Protein AF-A0A940I8P6-F1 (afdb_monomer)

Solvent-accessible surface area (backbone atoms only — not comparable to full-atom values): 5536 Å² total; per-residue (Å²): 133,91,78,89,81,87,79,91,54,77,90,60,51,46,75,43,76,55,63,58,31,34,42,30,21,48,88,87,45,78,79,48,74,45,81,53,93,61,92,77,87,79,90,63,61,93,51,38,50,76,58,102,54,44,80,48,75,68,75,90,73,82,89,75,67,80,79,71,82,73,82,79,82,78,90,69,91,127

Sequence (78 aa):
MLKKRTRDVTNEVVGKLNGNVIELYLENEQIGTVQLSSQVDLQLEPNYFSDHQKIFQQYTSTEGETKRYTDCDEGGWC

Nearest PDB structures (foldseek):
  8xgc-assembly1_M  TM=5.198E-01  e=2.609E+00  Saccharomyces cerevisiae
  2rh0-assembly2_C  TM=3.155E-01  e=5.461E-01  Mus musculus
  6vn1-assembly1_A  TM=4.071E-01  e=2.972E+00  Human alphaherpesvirus 3
  7k1s-assembly1_B  TM=4.251E-01  e=4.394E+00  Human alphaherpesvirus 3

Mean predicted aligned error: 12.01 Å

Structure (mmCIF, N/CA/C/O backbone):
data_AF-A0A940I8P6-F1
#
_entry.id   AF-A0A940I8P6-F1
#
loop_
_atom_site.group_PDB
_atom_site.id
_atom_site.type_symbol
_atom_site.label_atom_id
_atom_site.label_alt_id
_atom_site.label_comp_id
_atom_site.label_asym_id
_atom_site.label_entity_id
_atom_site.label_seq_id
_atom_site.pdbx_PDB_ins_code
_atom_site.Cartn_x
_atom_site.Cartn_y
_atom_site.Cartn_z
_atom_site.occupancy
_atom_site.B_iso_or_equiv
_atom_site.auth_seq_id
_atom_site.auth_comp_id
_atom_site.auth_asym_id
_atom_site.auth_atom_id
_atom_site.pdbx_PDB_model_num
ATOM 1 N N . MET A 1 1 ? -13.640 -0.877 36.321 1.00 55.22 1 MET A N 1
ATOM 2 C CA . MET A 1 1 ? -13.987 0.155 35.317 1.00 55.22 1 MET A CA 1
ATOM 3 C C . MET A 1 1 ? -13.082 -0.006 34.106 1.00 55.22 1 MET A C 1
ATOM 5 O O . MET A 1 1 ? -11.869 -0.007 34.282 1.00 55.22 1 MET A O 1
ATOM 9 N N . LEU A 1 2 ? -13.648 -0.178 32.909 1.00 63.50 2 LEU A N 1
ATOM 10 C CA . LEU A 1 2 ? -12.884 -0.249 31.658 1.00 63.50 2 LEU A CA 1
ATOM 11 C C . LEU A 1 2 ? -12.452 1.168 31.256 1.00 63.50 2 LEU A C 1
ATOM 13 O O . LEU A 1 2 ? -13.294 2.049 31.093 1.00 63.50 2 LEU A O 1
ATOM 17 N N . LYS A 1 3 ? -11.142 1.402 31.135 1.00 76.56 3 LYS A N 1
ATOM 18 C CA . LYS A 1 3 ? -10.586 2.683 30.678 1.00 76.56 3 LYS A CA 1
ATOM 19 C C . LYS A 1 3 ? -10.368 2.616 29.169 1.00 76.56 3 LYS A C 1
ATOM 21 O O . LYS A 1 3 ? -9.596 1.780 28.710 1.00 76.56 3 LYS A O 1
ATOM 26 N N . LYS A 1 4 ? -11.014 3.506 28.413 1.00 83.62 4 LYS A N 1
ATOM 27 C CA . LYS A 1 4 ? -10.713 3.695 26.988 1.00 83.62 4 LYS A CA 1
ATOM 28 C C . LYS A 1 4 ? -9.314 4.300 26.845 1.00 83.62 4 LYS A C 1
ATOM 30 O O . LYS A 1 4 ? -8.964 5.219 27.585 1.00 83.62 4 LYS A O 1
ATOM 35 N N . ARG A 1 5 ? -8.522 3.770 25.916 1.00 88.38 5 ARG A N 1
ATOM 36 C CA . ARG A 1 5 ? -7.208 4.296 25.524 1.00 88.38 5 ARG A CA 1
ATOM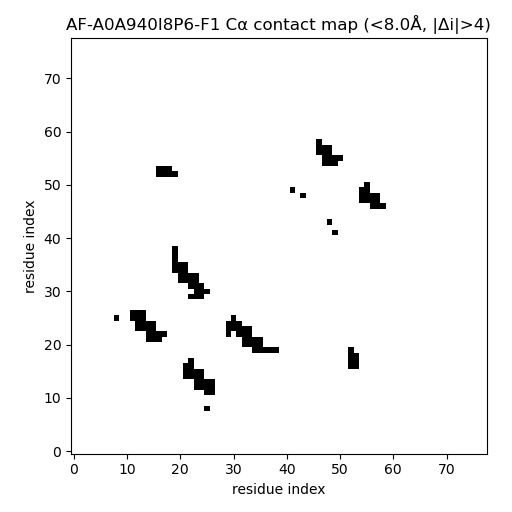 37 C C . ARG A 1 5 ? -7.174 4.428 24.005 1.00 88.38 5 ARG A C 1
ATOM 39 O O . ARG A 1 5 ? -7.779 3.608 23.321 1.00 88.38 5 ARG A O 1
ATOM 46 N N . THR A 1 6 ? -6.460 5.435 23.517 1.00 93.12 6 THR A N 1
ATOM 47 C CA . THR A 1 6 ? -6.214 5.666 22.089 1.00 93.12 6 THR A CA 1
ATOM 48 C C . THR A 1 6 ? -4.731 5.450 21.817 1.00 93.12 6 THR A C 1
ATOM 50 O O . THR A 1 6 ? -3.896 5.879 22.615 1.00 93.12 6 THR A O 1
ATOM 53 N N . ARG A 1 7 ? -4.412 4.780 20.711 1.00 94.12 7 ARG A N 1
ATOM 54 C CA . ARG A 1 7 ? -3.053 4.557 20.213 1.00 94.12 7 ARG A CA 1
ATOM 55 C C . ARG A 1 7 ? -3.008 5.044 18.768 1.00 94.12 7 ARG A C 1
ATOM 57 O O . ARG A 1 7 ? -3.907 4.711 18.005 1.00 94.12 7 ARG A O 1
ATOM 64 N N . ASP A 1 8 ? -1.994 5.827 18.422 1.00 95.25 8 ASP A N 1
ATOM 65 C CA . ASP A 1 8 ? -1.693 6.145 17.026 1.00 95.25 8 ASP A CA 1
ATOM 66 C C . ASP A 1 8 ? -0.953 4.959 16.403 1.00 95.25 8 ASP A C 1
ATOM 68 O O . ASP A 1 8 ? 0.006 4.458 16.990 1.00 95.25 8 ASP A O 1
ATOM 72 N N . VAL A 1 9 ? -1.440 4.495 15.257 1.00 95.62 9 VAL A N 1
ATOM 73 C CA . VAL A 1 9 ? -0.912 3.335 14.526 1.00 95.62 9 VAL A CA 1
ATOM 74 C C . VAL A 1 9 ? -0.580 3.674 13.075 1.00 95.62 9 VAL A C 1
ATOM 76 O O . VAL A 1 9 ? -0.330 2.778 12.281 1.00 95.62 9 VAL A O 1
ATOM 79 N N . THR A 1 10 ? -0.570 4.957 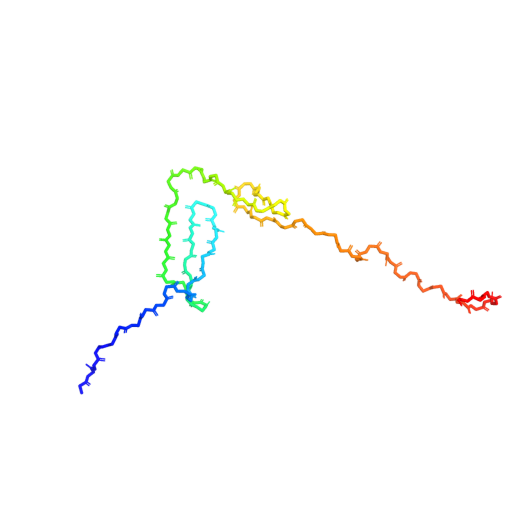12.704 1.00 95.50 10 THR A N 1
ATOM 80 C CA . THR A 1 10 ? -0.476 5.415 11.306 1.00 95.50 10 THR A CA 1
ATOM 81 C C . THR A 1 10 ? 0.720 4.813 10.557 1.00 95.50 10 THR A C 1
ATOM 83 O O . THR A 1 10 ? 0.581 4.402 9.410 1.00 95.50 10 THR A O 1
ATOM 86 N N . ASN A 1 11 ? 1.874 4.689 11.220 1.00 96.81 11 ASN A N 1
ATOM 87 C CA . ASN A 1 11 ? 3.110 4.158 10.626 1.00 96.81 11 ASN A CA 1
ATOM 88 C C . ASN A 1 11 ? 3.176 2.621 10.574 1.00 96.81 11 ASN A C 1
ATOM 90 O O . ASN A 1 11 ? 4.097 2.069 9.980 1.00 96.81 11 ASN A O 1
ATOM 94 N N . GLU A 1 12 ? 2.243 1.931 11.226 1.00 96.56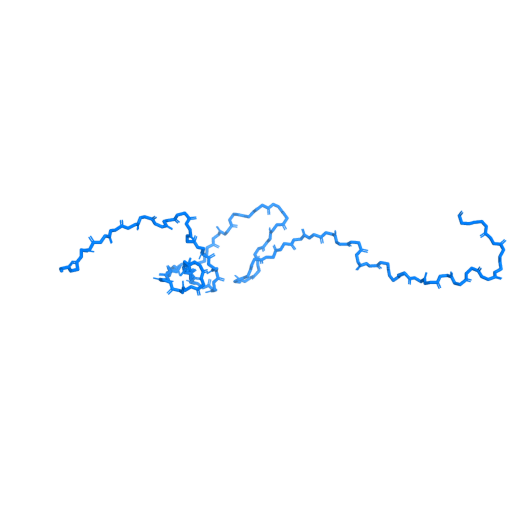 12 GLU A N 1
ATOM 95 C CA . GLU A 1 12 ? 2.142 0.466 11.227 1.00 96.56 12 GLU A CA 1
ATOM 96 C C . GLU A 1 12 ? 1.159 -0.037 10.163 1.00 96.56 12 GLU A C 1
ATOM 98 O O . GLU A 1 12 ? 1.083 -1.239 9.907 1.00 96.56 12 GLU A O 1
ATOM 103 N N . VAL A 1 13 ? 0.395 0.872 9.549 1.00 97.12 13 VAL A N 1
ATOM 104 C CA . VAL A 1 13 ? -0.593 0.524 8.532 1.00 97.12 13 VAL A CA 1
ATOM 105 C C . VAL A 1 13 ? 0.097 0.222 7.205 1.00 97.12 13 VAL A C 1
ATOM 107 O O . VAL A 1 13 ? 0.833 1.044 6.662 1.00 97.12 13 VAL A O 1
ATOM 110 N N . VAL A 1 14 ? -0.206 -0.945 6.643 1.00 97.19 14 VAL A N 1
ATOM 111 C CA . VAL A 1 14 ? 0.222 -1.362 5.306 1.00 97.19 14 VAL A CA 1
ATOM 112 C C . VAL A 1 14 ? -0.945 -1.213 4.336 1.00 97.19 14 VAL A C 1
ATOM 114 O O . VAL A 1 14 ? -2.004 -1.812 4.525 1.00 97.19 14 VAL A O 1
ATOM 117 N N . GLY A 1 15 ? -0.744 -0.431 3.275 1.00 94.44 15 GLY A N 1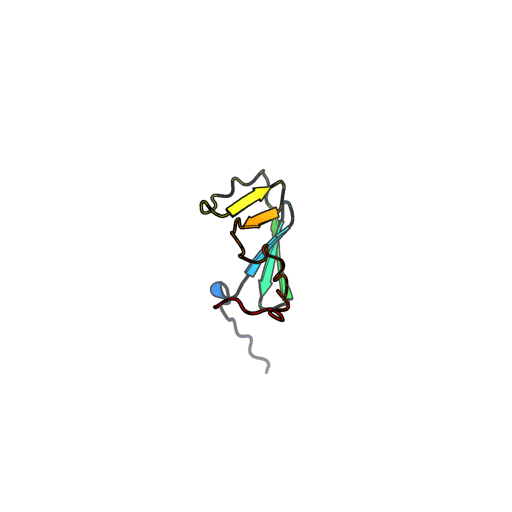
ATOM 118 C CA . GLY A 1 15 ? -1.689 -0.311 2.166 1.00 94.44 15 GLY A CA 1
ATOM 119 C C . GLY A 1 15 ? -1.404 -1.338 1.072 1.00 94.44 15 GLY A C 1
ATOM 120 O O . GLY A 1 15 ? -0.268 -1.448 0.611 1.00 94.44 15 GLY A O 1
ATOM 121 N N . LYS A 1 16 ? -2.427 -2.069 0.624 1.00 93.19 16 LYS A N 1
ATOM 122 C CA . LYS A 1 16 ? -2.346 -2.976 -0.530 1.00 93.19 16 LYS A CA 1
ATOM 123 C C . LYS A 1 16 ? -3.246 -2.469 -1.646 1.00 93.19 16 LYS A C 1
ATOM 125 O O . LYS A 1 16 ? -4.438 -2.264 -1.433 1.00 93.19 16 LYS A O 1
ATOM 130 N N . LEU A 1 17 ? -2.678 -2.273 -2.834 1.00 89.31 17 LEU A N 1
ATOM 131 C CA . LEU A 1 17 ? -3.445 -1.908 -4.020 1.00 89.31 17 LEU A CA 1
ATOM 132 C C . LEU A 1 17 ? -4.198 -3.137 -4.547 1.00 89.31 17 LEU A C 1
ATOM 134 O O . LEU A 1 17 ? -3.580 -4.147 -4.882 1.00 89.31 17 LEU A O 1
ATOM 138 N N . ASN A 1 18 ? -5.522 -3.035 -4.631 1.00 87.25 18 ASN A N 1
ATOM 139 C CA . ASN A 1 18 ? -6.410 -4.037 -5.207 1.00 87.25 18 ASN A CA 1
ATOM 140 C C . ASN A 1 18 ? -7.401 -3.342 -6.147 1.00 87.25 18 ASN A C 1
ATOM 142 O O . ASN A 1 18 ? -8.466 -2.858 -5.754 1.00 87.25 18 ASN A O 1
ATOM 146 N N . GLY A 1 19 ? -7.004 -3.220 -7.409 1.00 84.69 19 GLY A N 1
ATOM 147 C CA . GLY A 1 19 ? -7.780 -2.494 -8.401 1.00 84.69 19 GLY A CA 1
ATOM 148 C C . GLY A 1 19 ? -7.898 -1.009 -8.101 1.00 84.69 19 GLY A C 1
ATOM 149 O O . GLY A 1 19 ? -6.892 -0.315 -7.991 1.00 84.69 19 GLY A O 1
ATOM 150 N N . ASN A 1 20 ? -9.133 -0.524 -7.976 1.00 86.94 20 ASN A N 1
ATOM 151 C CA . ASN A 1 20 ? -9.415 0.874 -7.638 1.00 86.94 20 ASN A CA 1
ATOM 152 C C . ASN A 1 20 ? -9.584 1.080 -6.125 1.00 86.94 20 ASN A C 1
ATOM 154 O O . ASN A 1 20 ? -10.191 2.062 -5.699 1.00 86.94 20 ASN A O 1
ATOM 158 N N . VAL A 1 21 ? -9.105 0.146 -5.305 1.00 90.62 21 VAL A N 1
ATOM 159 C CA . VAL A 1 21 ? -9.183 0.224 -3.847 1.00 90.62 21 VAL A CA 1
ATOM 160 C C . VAL A 1 21 ? -7.796 0.022 -3.255 1.00 90.62 21 VAL A C 1
ATOM 162 O O . VAL A 1 21 ? -7.036 -0.835 -3.701 1.00 90.62 21 VAL A O 1
ATOM 165 N N . ILE A 1 22 ? -7.467 0.808 -2.234 1.00 92.88 22 ILE A N 1
ATOM 166 C CA . ILE A 1 22 ? -6.346 0.525 -1.339 1.00 92.88 22 ILE A CA 1
ATOM 167 C C . ILE A 1 22 ? -6.933 -0.083 -0.073 1.00 92.88 22 ILE A C 1
ATOM 169 O O . ILE A 1 22 ? -7.675 0.573 0.657 1.00 92.88 22 ILE A O 1
ATOM 173 N N . GLU A 1 23 ? -6.617 -1.341 0.185 1.00 96.25 23 GLU A N 1
ATOM 174 C CA . GLU A 1 23 ? -6.967 -2.021 1.426 1.00 96.25 23 GLU A CA 1
ATOM 175 C C . GLU A 1 23 ? -5.936 -1.668 2.502 1.00 96.25 23 GLU A C 1
ATOM 177 O O . GLU A 1 23 ? -4.731 -1.764 2.267 1.00 96.25 23 GLU A O 1
ATOM 182 N N . LEU A 1 24 ? -6.401 -1.248 3.678 1.00 97.56 24 LEU A N 1
ATOM 183 C CA . LEU A 1 24 ? -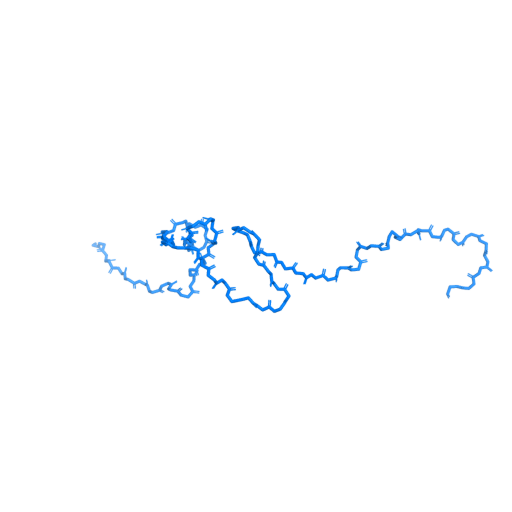5.550 -0.869 4.803 1.00 97.56 24 LEU A CA 1
ATOM 184 C C . LEU A 1 24 ? -5.491 -2.018 5.802 1.00 97.56 24 LEU A C 1
ATOM 186 O O . LEU A 1 24 ? -6.532 -2.480 6.273 1.00 97.56 24 LEU A O 1
ATOM 190 N N . TYR A 1 25 ? -4.281 -2.438 6.154 1.00 97.94 25 TYR A N 1
ATOM 191 C CA . TYR A 1 25 ? -4.031 -3.511 7.108 1.00 97.94 25 TYR A CA 1
ATOM 192 C C . TYR A 1 25 ? -3.218 -3.001 8.294 1.00 97.94 25 TYR A C 1
ATOM 194 O O . TYR A 1 25 ? -2.233 -2.294 8.095 1.00 97.94 25 TYR A O 1
ATOM 202 N N . LEU A 1 26 ? -3.594 -3.394 9.510 1.00 97.31 26 LEU A N 1
ATOM 203 C CA . LEU A 1 26 ? -2.733 -3.315 10.690 1.00 97.31 26 LEU A CA 1
ATOM 204 C C . LEU A 1 26 ? -2.352 -4.743 11.069 1.00 97.31 26 LEU A C 1
ATOM 206 O O . LEU A 1 26 ? -3.228 -5.568 11.325 1.00 97.31 26 LEU A O 1
ATOM 210 N N . GLU A 1 27 ? -1.054 -5.041 11.055 1.00 93.44 27 GLU A N 1
ATOM 211 C CA . GLU A 1 27 ? -0.547 -6.415 11.139 1.00 93.44 27 GLU A CA 1
ATOM 212 C C . GLU A 1 27 ? -1.146 -7.290 10.018 1.00 93.44 27 GLU A C 1
ATOM 214 O O . GLU A 1 27 ? -0.748 -7.164 8.861 1.00 93.44 27 GLU A O 1
ATOM 219 N N . ASN A 1 28 ? -2.127 -8.139 10.334 1.00 93.88 28 ASN A N 1
ATOM 220 C CA . ASN A 1 28 ? -2.821 -9.006 9.376 1.00 93.88 28 ASN A CA 1
ATOM 221 C C . ASN A 1 28 ? -4.335 -8.748 9.313 1.00 93.88 28 ASN A C 1
ATOM 223 O O . ASN A 1 28 ? -5.043 -9.447 8.589 1.00 93.88 28 ASN A O 1
ATOM 227 N N . GLU A 1 29 ? -4.840 -7.765 10.058 1.00 97.19 29 GLU A N 1
ATOM 228 C CA . GLU A 1 29 ? -6.258 -7.422 10.090 1.00 97.19 29 GLU A CA 1
ATOM 229 C C . GLU A 1 29 ? -6.543 -6.270 9.128 1.00 97.19 29 GLU A C 1
ATOM 231 O O . GLU A 1 29 ? -5.865 -5.241 9.154 1.00 97.19 29 GLU A O 1
ATOM 236 N N . GLN A 1 30 ? -7.557 -6.432 8.278 1.00 96.94 30 GLN A N 1
ATOM 237 C CA . GLN A 1 30 ? -8.033 -5.342 7.437 1.00 96.94 30 GLN A CA 1
ATOM 238 C C . GLN A 1 30 ? -8.797 -4.337 8.305 1.00 96.94 30 GLN A C 1
ATOM 240 O O . GLN A 1 30 ? -9.869 -4.639 8.825 1.00 96.94 30 GLN A O 1
ATOM 245 N N . ILE A 1 31 ? -8.259 -3.126 8.425 1.00 97.69 31 ILE A N 1
ATOM 246 C CA . ILE A 1 31 ? -8.825 -2.056 9.258 1.00 97.69 31 ILE A CA 1
ATOM 247 C C . ILE A 1 31 ? -9.643 -1.041 8.451 1.00 97.69 31 ILE A C 1
ATOM 249 O O . ILE A 1 31 ? -10.308 -0.182 9.030 1.00 97.69 31 ILE A O 1
ATOM 253 N N . GLY A 1 32 ? -9.590 -1.105 7.117 1.00 96.44 32 GLY A N 1
ATOM 254 C CA . GLY A 1 32 ? -10.339 -0.195 6.257 1.00 96.44 32 GLY A CA 1
ATOM 255 C C . GLY A 1 32 ? -9.978 -0.278 4.778 1.00 96.44 32 GLY A C 1
ATOM 256 O O . GLY A 1 32 ? -9.216 -1.141 4.339 1.00 96.44 32 GLY A O 1
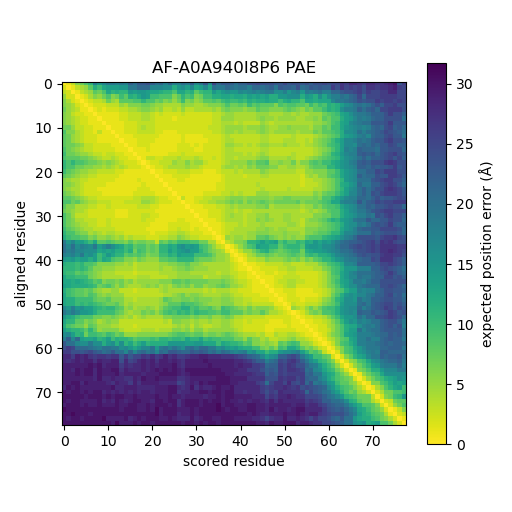ATOM 257 N N . THR A 1 33 ? -10.547 0.644 4.005 1.00 96.69 33 THR A N 1
ATOM 258 C CA . THR A 1 33 ? -10.357 0.753 2.554 1.00 96.69 33 THR A CA 1
ATOM 259 C C . THR A 1 33 ? -10.401 2.209 2.106 1.00 96.69 33 THR A C 1
ATOM 261 O O . THR A 1 33 ? -11.199 2.989 2.628 1.00 96.69 33 THR A O 1
ATOM 264 N N . VAL A 1 34 ? -9.618 2.556 1.088 1.00 93.81 34 VAL A N 1
ATOM 265 C CA . VAL A 1 34 ? -9.675 3.843 0.383 1.00 93.81 34 VAL A CA 1
ATOM 266 C C . VAL A 1 34 ? -10.109 3.595 -1.058 1.00 93.81 34 VAL A C 1
ATOM 268 O O . VAL A 1 34 ? -9.477 2.812 -1.764 1.00 93.81 34 VAL A O 1
ATOM 271 N N . GLN A 1 35 ? -11.177 4.261 -1.501 1.00 90.69 35 GLN A N 1
ATOM 272 C CA . GLN A 1 35 ? -11.661 4.175 -2.879 1.00 90.69 35 GLN A CA 1
ATOM 273 C C . GLN A 1 35 ? -10.934 5.195 -3.763 1.00 90.69 35 GLN A C 1
ATOM 275 O O . GLN A 1 35 ? -10.940 6.391 -3.473 1.00 90.69 35 GLN A O 1
ATOM 280 N N . LEU A 1 36 ? -10.355 4.730 -4.865 1.00 86.00 36 LEU A N 1
ATOM 281 C CA . LEU A 1 36 ? -9.725 5.559 -5.886 1.00 86.00 36 LEU A CA 1
ATOM 282 C C . LEU A 1 36 ? -10.782 5.907 -6.945 1.00 86.00 36 LEU A C 1
ATOM 284 O O . LEU A 1 36 ? -11.374 5.022 -7.566 1.00 86.00 36 LEU A O 1
ATOM 288 N N . SER A 1 37 ? -11.075 7.199 -7.107 1.00 78.50 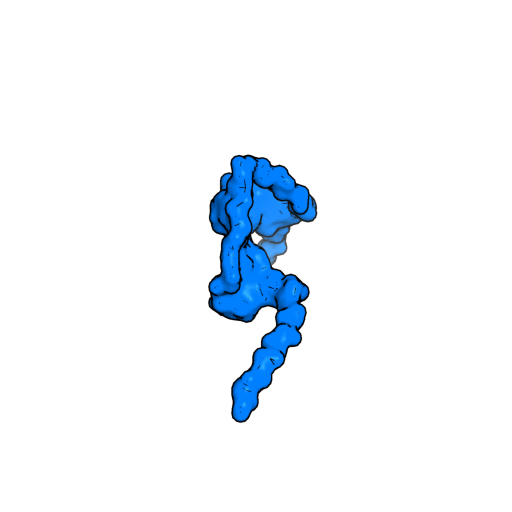37 SER A N 1
ATOM 289 C CA . SER A 1 37 ? -12.138 7.705 -7.991 1.00 78.50 37 SER A CA 1
ATOM 290 C C . SER A 1 37 ? -11.731 7.802 -9.466 1.00 78.50 37 SER A C 1
ATOM 292 O O . SER A 1 37 ? -12.601 7.925 -10.326 1.00 78.50 37 SER A O 1
ATOM 294 N N . SER A 1 38 ? -10.436 7.727 -9.774 1.00 72.56 38 SER A N 1
ATOM 295 C CA . SER A 1 38 ? -9.885 7.822 -11.129 1.00 72.56 38 SER A CA 1
ATOM 296 C C . SER A 1 38 ? -8.749 6.822 -11.342 1.00 72.56 38 SER A C 1
ATOM 298 O O . SER A 1 38 ? -8.276 6.194 -10.393 1.00 72.56 38 SER A O 1
ATOM 300 N N . GLN A 1 39 ? -8.292 6.691 -12.593 1.00 68.69 39 GLN A N 1
ATOM 301 C CA . GLN A 1 39 ? -6.995 6.076 -12.873 1.00 68.69 39 GLN A CA 1
ATOM 302 C C . GLN A 1 39 ? -5.929 6.836 -12.074 1.00 68.69 39 GLN A C 1
ATOM 304 O O . GLN A 1 39 ? -5.885 8.067 -12.105 1.00 68.69 39 GLN A O 1
ATOM 309 N N . VAL A 1 40 ? -5.158 6.099 -11.278 1.00 72.25 40 VAL A N 1
ATOM 310 C CA . VAL A 1 40 ? -4.079 6.652 -10.464 1.00 72.25 40 VAL A CA 1
ATOM 311 C C . VAL A 1 40 ? -2.805 6.573 -11.282 1.00 72.25 40 VAL A C 1
ATOM 313 O O . VAL A 1 40 ? -2.367 5.477 -11.626 1.00 72.25 40 VAL A O 1
ATOM 316 N N . ASP A 1 41 ? -2.201 7.725 -11.555 1.00 74.94 41 ASP A N 1
ATOM 317 C CA . ASP A 1 41 ? -0.849 7.780 -12.098 1.00 74.94 41 ASP A CA 1
ATOM 318 C C . ASP A 1 41 ? 0.140 7.453 -10.978 1.00 74.94 41 ASP A C 1
ATOM 320 O O . ASP A 1 41 ? 0.447 8.277 -10.112 1.00 74.94 41 ASP A O 1
ATOM 324 N N . LEU A 1 42 ? 0.605 6.205 -10.964 1.00 83.31 42 LEU A N 1
ATOM 325 C CA . LEU A 1 42 ? 1.606 5.740 -10.015 1.00 83.31 42 LEU A CA 1
ATOM 326 C C . LEU A 1 42 ? 2.987 6.236 -10.451 1.00 83.31 42 LEU A C 1
ATOM 328 O O . LEU A 1 42 ? 3.507 5.829 -11.488 1.00 83.31 42 LEU A O 1
ATOM 332 N N . GLN A 1 43 ? 3.602 7.088 -9.633 1.00 89.19 43 GLN A N 1
ATOM 333 C CA . GLN A 1 43 ? 5.020 7.414 -9.761 1.00 89.19 43 GLN A CA 1
ATOM 334 C C . GLN A 1 43 ? 5.831 6.318 -9.073 1.00 89.19 43 GLN A C 1
ATOM 336 O O . GLN A 1 43 ? 5.814 6.195 -7.849 1.00 89.19 43 GLN A O 1
ATOM 341 N N . LEU A 1 44 ? 6.489 5.492 -9.880 1.00 90.38 44 LEU A N 1
ATOM 342 C CA . LEU A 1 44 ? 7.268 4.346 -9.431 1.00 90.38 44 LEU A CA 1
ATOM 343 C C . LEU A 1 44 ? 8.751 4.568 -9.738 1.00 90.38 44 LEU A C 1
ATOM 345 O O . LEU A 1 44 ? 9.100 5.226 -10.720 1.00 90.38 44 LEU A O 1
ATOM 349 N N . GLU A 1 45 ? 9.618 3.998 -8.905 1.00 94.25 45 GLU A N 1
ATOM 350 C CA . GLU A 1 45 ? 11.055 3.946 -9.184 1.00 94.25 45 GLU A CA 1
ATOM 351 C C . GLU A 1 45 ? 11.330 3.146 -10.477 1.00 94.25 45 GLU A C 1
ATOM 353 O O . GLU A 1 45 ? 10.540 2.265 -10.818 1.00 94.25 45 GLU A O 1
ATOM 358 N N . PRO A 1 46 ? 12.445 3.387 -11.196 1.00 89.06 46 PRO A N 1
ATOM 359 C CA . PRO A 1 46 ? 12.673 2.849 -12.545 1.00 89.06 46 PRO A CA 1
ATOM 360 C C . PRO A 1 46 ? 12.593 1.325 -12.689 1.00 89.06 46 PRO A C 1
ATOM 362 O O . PRO A 1 46 ? 12.302 0.817 -13.766 1.00 89.06 46 PRO A O 1
ATOM 365 N N . ASN A 1 47 ? 12.884 0.583 -11.621 1.00 92.94 47 ASN A N 1
ATOM 366 C CA . ASN A 1 47 ? 12.823 -0.876 -11.595 1.00 92.94 47 ASN A CA 1
ATOM 367 C C . ASN A 1 47 ? 11.432 -1.416 -11.229 1.00 92.94 47 ASN A C 1
ATOM 369 O O . ASN A 1 47 ? 11.282 -2.622 -11.044 1.00 92.94 47 ASN A O 1
ATOM 373 N N . TYR A 1 48 ? 10.431 -0.550 -11.106 1.00 94.06 48 TYR A N 1
ATOM 374 C CA . TYR A 1 48 ? 9.047 -0.921 -10.882 1.00 94.06 48 TYR A CA 1
ATOM 375 C C . TYR A 1 48 ? 8.172 -0.366 -11.996 1.00 94.06 48 TYR A C 1
ATOM 377 O O . TYR A 1 48 ? 8.377 0.735 -12.501 1.00 94.06 48 TYR A O 1
ATOM 385 N N . PHE A 1 49 ? 7.151 -1.125 -12.361 1.00 90.31 49 PHE A N 1
ATOM 386 C CA . PHE A 1 49 ? 6.146 -0.676 -13.310 1.00 90.31 49 PHE A CA 1
ATOM 387 C C . PHE A 1 49 ? 4.769 -1.142 -12.862 1.00 90.31 49 PHE A C 1
ATOM 389 O O . PHE A 1 49 ? 4.632 -2.134 -12.142 1.00 90.31 49 PHE A O 1
ATOM 396 N N . SER A 1 50 ? 3.748 -0.404 -13.283 1.00 86.19 50 SER A N 1
ATOM 397 C CA . SER A 1 50 ? 2.366 -0.831 -13.120 1.00 86.19 50 SER A CA 1
ATOM 398 C C . SER A 1 50 ? 1.857 -1.390 -14.439 1.00 86.19 50 SER A C 1
ATOM 400 O O . SER A 1 50 ? 2.138 -0.843 -15.503 1.00 86.19 50 SER A O 1
ATOM 402 N N . ASP A 1 51 ? 1.132 -2.496 -14.360 1.00 85.19 51 ASP A N 1
ATOM 403 C CA . ASP A 1 51 ? 0.356 -3.020 -15.474 1.00 85.19 51 ASP A CA 1
ATOM 404 C C . ASP A 1 51 ? -1.053 -3.338 -14.973 1.00 85.19 51 ASP A C 1
ATOM 406 O O . ASP A 1 51 ? -1.248 -4.059 -13.984 1.00 85.19 51 ASP A O 1
ATOM 410 N N . HIS A 1 52 ? -2.036 -2.721 -15.628 1.00 79.44 52 HIS A N 1
ATOM 411 C CA . HIS A 1 52 ? -3.427 -2.630 -15.200 1.00 79.44 52 HIS A CA 1
ATOM 412 C C . HIS A 1 52 ? -3.604 -2.146 -13.749 1.00 79.44 52 HIS A C 1
ATOM 414 O O . HIS A 1 52 ? -3.775 -0.961 -13.491 1.00 79.44 52 HIS A O 1
ATOM 420 N N . GLN A 1 53 ? -3.631 -3.085 -12.805 1.00 77.38 53 GLN A N 1
ATOM 421 C CA . GLN A 1 53 ? -3.974 -2.888 -11.393 1.00 77.38 53 GLN A CA 1
ATOM 422 C C . GLN A 1 53 ? -2.953 -3.555 -10.461 1.00 77.38 53 GLN A C 1
ATOM 424 O O . GLN A 1 53 ? -3.223 -3.778 -9.281 1.00 77.38 53 GLN A O 1
ATOM 429 N N . LYS A 1 54 ? -1.791 -3.932 -11.002 1.00 82.44 54 LYS A N 1
ATOM 430 C CA . LYS A 1 54 ? -0.716 -4.616 -10.285 1.00 82.44 54 LYS A CA 1
ATOM 431 C C . LYS A 1 54 ? 0.594 -3.866 -10.477 1.00 82.44 54 LYS A C 1
ATOM 433 O O . LYS A 1 54 ? 0.826 -3.278 -11.529 1.00 82.44 54 LYS A O 1
ATOM 438 N N . ILE A 1 55 ? 1.440 -3.906 -9.453 1.00 88.62 55 ILE A N 1
ATOM 439 C CA . ILE A 1 55 ? 2.794 -3.351 -9.479 1.00 88.62 55 ILE A CA 1
ATOM 440 C C . ILE A 1 55 ? 3.774 -4.518 -9.533 1.00 88.62 55 ILE A C 1
ATOM 442 O O . ILE A 1 55 ? 3.651 -5.475 -8.767 1.00 88.62 55 ILE A O 1
ATOM 446 N N . PHE A 1 56 ? 4.742 -4.424 -10.432 1.00 90.25 56 PHE A N 1
ATOM 447 C CA . PHE A 1 56 ? 5.771 -5.427 -10.658 1.00 90.25 56 PHE A CA 1
ATOM 448 C C . PHE A 1 56 ? 7.150 -4.819 -10.439 1.00 90.25 56 PHE A C 1
ATOM 450 O O . PHE A 1 56 ? 7.349 -3.628 -10.670 1.00 90.25 56 PHE A O 1
ATOM 457 N N . GLN A 1 57 ? 8.103 -5.654 -10.028 1.00 92.62 57 GLN A N 1
ATOM 458 C CA . GLN A 1 57 ? 9.514 -5.303 -9.920 1.00 92.62 57 GLN A CA 1
ATOM 459 C C . GLN A 1 57 ? 10.296 -6.026 -11.017 1.00 92.62 57 GLN A C 1
ATOM 461 O O . GLN A 1 57 ? 10.209 -7.247 -11.147 1.00 92.62 57 GLN A O 1
ATOM 466 N N . GLN A 1 58 ? 11.086 -5.286 -11.785 1.00 89.38 58 GLN A N 1
ATOM 467 C CA . GLN A 1 58 ? 12.078 -5.845 -12.691 1.00 89.38 58 GLN A CA 1
ATOM 468 C C . GLN A 1 58 ? 13.365 -6.111 -11.911 1.00 89.38 58 GLN A C 1
ATOM 470 O O . GLN A 1 58 ? 13.956 -5.201 -11.328 1.00 89.38 58 GLN A O 1
ATOM 475 N N . TYR A 1 59 ? 13.802 -7.366 -11.900 1.00 85.06 59 TYR A N 1
ATOM 476 C CA . TYR A 1 59 ? 15.083 -7.769 -11.335 1.00 85.06 59 TYR A CA 1
ATOM 477 C C . TYR A 1 59 ? 15.709 -8.873 -12.189 1.00 85.06 59 TYR A C 1
ATOM 479 O O . TYR A 1 59 ? 15.009 -9.706 -12.763 1.00 85.06 59 TYR A O 1
ATOM 487 N N . THR A 1 60 ? 17.039 -8.880 -12.269 1.00 76.38 60 THR A N 1
ATOM 488 C CA . THR A 1 60 ? 17.801 -9.947 -12.925 1.00 76.38 60 THR A CA 1
ATOM 489 C C . THR A 1 60 ? 18.182 -10.978 -11.867 1.00 76.38 60 THR A C 1
ATOM 491 O O . THR A 1 60 ? 19.002 -10.687 -10.998 1.00 76.38 60 THR A O 1
ATOM 494 N N . SER A 1 61 ? 17.581 -12.169 -11.918 1.00 70.25 61 SER A N 1
ATOM 495 C CA . SER A 1 61 ? 18.014 -13.318 -11.110 1.00 70.25 61 SER A CA 1
ATOM 496 C C . SER A 1 61 ? 19.070 -14.122 -11.871 1.00 70.25 61 SER A C 1
ATOM 498 O O . SER A 1 61 ? 18.972 -14.273 -13.087 1.00 70.25 61 SER A O 1
ATOM 500 N N . THR A 1 62 ? 20.064 -14.672 -11.172 1.00 63.97 62 THR A N 1
ATOM 501 C CA . THR A 1 62 ? 21.030 -15.636 -11.734 1.00 63.97 62 THR A CA 1
ATOM 502 C C . THR A 1 62 ? 20.457 -17.054 -11.857 1.00 63.97 62 THR A C 1
ATOM 504 O O . THR A 1 62 ? 21.159 -17.975 -12.274 1.00 63.97 62 THR A O 1
ATOM 507 N N . GLU A 1 63 ? 19.175 -17.254 -11.54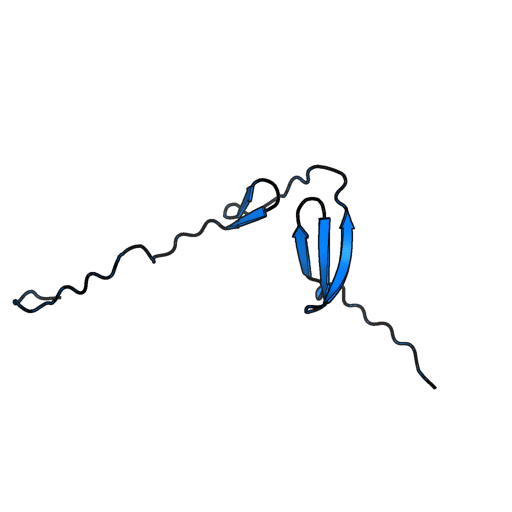4 1.00 59.12 63 GLU A N 1
ATOM 508 C CA . GLU A 1 63 ? 18.472 -18.530 -11.705 1.00 59.12 63 GLU A CA 1
ATOM 509 C C . GLU A 1 63 ? 18.073 -18.763 -13.171 1.00 59.12 63 GLU A C 1
ATOM 511 O O . GLU A 1 63 ? 16.909 -18.714 -13.559 1.00 59.12 63 GLU A O 1
ATOM 516 N N . GLY A 1 64 ? 19.091 -18.978 -14.002 1.00 48.78 64 GLY A N 1
ATOM 517 C CA . GLY A 1 64 ? 18.957 -19.236 -15.435 1.00 48.78 64 GLY A CA 1
ATOM 518 C C . GLY A 1 64 ? 20.098 -20.046 -16.048 1.00 48.78 64 GLY A C 1
ATOM 519 O O . GLY A 1 64 ? 19.987 -20.449 -17.200 1.00 48.78 64 GLY A O 1
ATOM 520 N N . GLU A 1 65 ? 21.158 -20.363 -15.303 1.00 51.00 65 GLU A N 1
ATOM 521 C CA . GLU A 1 65 ? 22.030 -21.474 -15.675 1.00 51.00 65 GLU A CA 1
ATOM 522 C C . GLU A 1 65 ? 21.595 -22.691 -14.871 1.00 51.00 65 GLU A C 1
ATOM 524 O O . GLU A 1 65 ? 21.929 -22.847 -13.697 1.00 51.00 65 GLU A O 1
ATOM 529 N N . THR A 1 66 ? 20.832 -23.580 -15.514 1.00 48.31 66 THR A N 1
ATOM 530 C CA . THR A 1 66 ? 20.873 -25.006 -15.181 1.00 48.31 66 THR A CA 1
ATOM 531 C C . THR A 1 66 ? 22.322 -25.358 -14.878 1.00 48.31 66 THR A C 1
ATOM 533 O O . THR A 1 66 ? 23.134 -25.407 -15.804 1.00 48.31 66 THR A O 1
ATOM 536 N N . LYS A 1 67 ? 22.653 -25.575 -13.600 1.00 52.12 67 LYS A N 1
ATOM 537 C CA . LYS A 1 67 ? 23.899 -26.224 -13.208 1.00 52.12 67 LYS A CA 1
ATOM 538 C C . LYS A 1 67 ? 23.881 -27.585 -13.888 1.00 52.12 67 LYS A C 1
ATOM 540 O O . LYS A 1 67 ? 23.282 -28.529 -13.379 1.00 52.12 67 LYS A O 1
ATOM 545 N N . ARG A 1 68 ? 24.468 -27.675 -15.081 1.00 51.53 68 ARG A N 1
ATOM 546 C CA . ARG A 1 68 ? 24.872 -28.956 -15.635 1.00 51.53 68 ARG A CA 1
ATOM 547 C C . ARG A 1 68 ? 25.924 -29.442 -14.654 1.00 51.53 68 ARG A C 1
ATOM 549 O O . ARG A 1 68 ? 26.973 -28.817 -14.529 1.00 51.53 68 ARG A O 1
ATOM 556 N N . TYR A 1 69 ? 25.595 -30.472 -13.881 1.00 51.34 69 TYR A N 1
ATOM 557 C CA . TYR A 1 69 ? 26.634 -31.284 -13.270 1.00 51.34 69 TYR A CA 1
ATOM 558 C C . TYR A 1 69 ? 27.452 -31.812 -14.446 1.00 51.34 69 TYR A C 1
ATOM 560 O O . TYR A 1 69 ? 26.993 -32.663 -15.204 1.00 51.34 69 TYR A O 1
ATOM 568 N N . THR A 1 70 ? 28.596 -31.184 -14.692 1.00 52.94 70 THR A N 1
ATOM 569 C CA . THR A 1 70 ? 29.622 -31.769 -15.536 1.00 52.94 70 THR A CA 1
ATOM 570 C C . THR A 1 70 ? 30.204 -32.875 -14.677 1.00 52.94 70 THR A C 1
ATOM 572 O O . THR A 1 70 ? 30.911 -32.586 -13.714 1.00 52.94 70 THR A O 1
ATOM 575 N N . ASP A 1 71 ? 29.837 -34.123 -14.961 1.00 52.00 71 ASP A N 1
ATOM 576 C CA . ASP A 1 71 ? 30.554 -35.273 -14.423 1.00 52.00 71 ASP A CA 1
ATOM 577 C C . ASP A 1 71 ? 31.983 -35.182 -14.969 1.00 52.00 71 ASP A C 1
ATOM 579 O O . ASP A 1 71 ? 32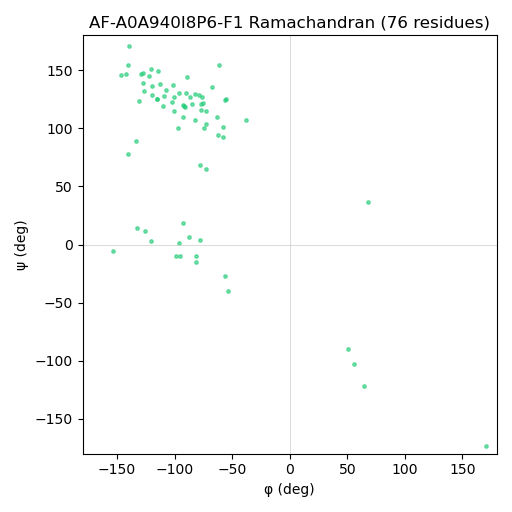.278 -35.532 -16.113 1.00 52.00 71 ASP A O 1
ATOM 583 N N . CYS A 1 72 ? 32.858 -34.571 -14.175 1.00 60.81 72 CYS A N 1
ATOM 584 C CA . CYS A 1 72 ? 34.286 -34.469 -14.424 1.00 60.81 72 CYS A CA 1
ATOM 585 C C . CYS A 1 72 ? 34.937 -35.837 -14.189 1.00 60.81 72 CYS A C 1
ATOM 587 O O . CYS A 1 72 ? 35.755 -35.977 -13.286 1.00 60.81 72 CYS A O 1
ATOM 589 N N . ASP A 1 73 ? 34.587 -36.834 -15.000 1.00 55.31 73 ASP A N 1
ATOM 590 C CA . ASP A 1 73 ? 35.191 -38.168 -14.922 1.00 55.31 73 ASP A CA 1
ATOM 591 C C . ASP A 1 73 ? 36.350 -38.378 -15.908 1.00 55.31 73 ASP A C 1
ATOM 593 O O . ASP A 1 73 ? 36.988 -39.425 -15.876 1.00 55.31 73 ASP A O 1
ATOM 597 N N . GLU A 1 74 ? 36.729 -37.377 -16.714 1.00 56.31 74 GLU A N 1
ATOM 598 C CA . GLU A 1 74 ? 37.942 -37.457 -17.545 1.00 56.31 74 GLU A CA 1
ATOM 599 C C . GLU A 1 74 ? 38.726 -36.129 -17.600 1.00 56.31 74 GLU A C 1
ATOM 601 O O . GLU A 1 74 ? 38.715 -35.391 -18.580 1.00 56.31 74 GLU A O 1
ATOM 606 N N . GLY A 1 75 ? 39.469 -35.844 -16.524 1.00 60.59 75 GLY A N 1
ATOM 607 C CA . GLY A 1 75 ? 40.830 -35.298 -16.645 1.00 60.59 75 GLY A CA 1
ATOM 608 C C . GLY A 1 75 ? 41.029 -33.879 -17.197 1.00 60.59 75 GLY A C 1
ATOM 609 O O . GLY A 1 75 ? 42.039 -33.637 -17.858 1.00 60.59 75 GLY A O 1
ATOM 610 N N . GLY A 1 76 ? 40.149 -32.923 -16.901 1.00 39.59 76 GLY A N 1
ATOM 611 C CA . GLY A 1 76 ? 40.370 -31.502 -17.207 1.00 39.59 76 GLY A CA 1
ATOM 612 C C . GLY A 1 76 ? 40.359 -30.641 -15.947 1.00 39.59 76 GLY A C 1
ATOM 613 O O . GLY A 1 76 ? 39.432 -30.743 -15.151 1.00 39.59 76 GLY A O 1
ATOM 614 N N . TRP A 1 77 ? 41.390 -29.811 -15.761 1.00 56.69 77 TRP A N 1
ATOM 615 C CA . TRP A 1 77 ? 41.512 -28.883 -14.632 1.00 56.69 77 TRP A CA 1
ATOM 616 C C . TRP A 1 77 ? 40.293 -27.957 -14.561 1.00 56.69 77 TRP A C 1
ATOM 618 O O . TRP A 1 77 ? 39.977 -27.283 -15.541 1.00 56.69 77 TRP A O 1
ATOM 628 N N . CYS A 1 78 ? 39.632 -27.957 -13.405 1.00 56.88 78 CYS A N 1
ATOM 629 C CA . CYS A 1 78 ? 38.627 -26.962 -13.042 1.00 56.88 78 CYS A CA 1
ATOM 630 C C . CYS A 1 78 ? 39.310 -25.710 -12.487 1.00 56.88 78 CYS A C 1
ATOM 632 O O . CYS A 1 78 ? 40.283 -25.878 -11.713 1.00 56.88 78 CYS A O 1
#

pLDDT: mean 80.65, std 16.54, range [39.59, 97.94]

Foldseek 3Di:
DDDDDDDDCPVQWDWDFDQQKTFIDRPNDGPDIDGRPDPDDDDDDPQWDDDRRDIDGHDDDPPPDPPPPPPPPDDDDD

Radius of gyration: 23.97 Å; Cα contacts (8 Å, |Δi|>4): 71; chains: 1; bounding box: 56×46×53 Å

Secondary structure (DSSP, 8-state):
-PPP-----GGGEEEEEETTEEEEEETTEEEEEEE--S-------TTEEEETTEEEE----STTS--------S----